Protein AF-A0A6A3B5E6-F1 (afdb_monomer)

Mean predicted aligned error: 16.67 Å

Foldseek 3Di:
DLVVVVVQVVDPVHFKDKDDQDQDPVVVVVVVVSLVQQVWDKDWDAPPVDPVSSRIIIMTGDDPSGDDHPDDPVNPPPPDPPPDDDPPPDDDDDDPPPPPPDDDDDDDDDDDPPPDDPVVVPPPPD

InterPro domains:
  IPR001374 R3H domain [PF01424] (1-43)
  IPR024771 SUZ domain [PF12752] (88-126)
  IPR024771 SUZ domain [PS51673] (67-126)
  IPR036867 R3H domain superfamily [G3DSA:3.30.1370.50] (1-123)
  IPR036867 R3H domain superfamily [SSF82708] (1-98)
  IPR051937 R3H domain-containing [PTHR15672] (1-126)

Structure (mmCIF, N/CA/C/O backbone):
data_AF-A0A6A3B5E6-F1
#
_entry.id   AF-A0A6A3B5E6-F1
#
loop_
_atom_site.group_PDB
_atom_site.id
_atom_site.type_symbol
_atom_site.label_atom_id
_atom_site.label_alt_id
_atom_site.label_comp_id
_atom_site.label_asym_id
_atom_site.label_entity_id
_atom_site.label_seq_id
_atom_site.pdbx_PDB_ins_code
_atom_site.Cartn_x
_atom_site.Cartn_y
_atom_site.Cartn_z
_atom_site.occupancy
_atom_site.B_iso_or_equiv
_atom_site.auth_seq_id
_atom_site.auth_comp_id
_atom_site.auth_asym_id
_atom_site.auth_atom_id
_atom_site.pdbx_PDB_model_num
ATOM 1 N N . MET A 1 1 ? 2.138 -7.349 0.633 1.00 88.75 1 MET A N 1
ATOM 2 C CA . MET A 1 1 ? 1.689 -5.944 0.506 1.00 88.75 1 MET A CA 1
ATOM 3 C C . MET A 1 1 ? 0.390 -5.694 1.253 1.00 88.75 1 MET A C 1
ATOM 5 O O . MET A 1 1 ? 0.463 -5.054 2.287 1.00 88.75 1 MET A O 1
ATOM 9 N N . GLU A 1 2 ? -0.778 -6.177 0.795 1.00 90.06 2 GLU A N 1
ATOM 10 C CA . GLU A 1 2 ? -2.045 -5.912 1.516 1.00 90.06 2 GLU A CA 1
ATOM 11 C C . GLU A 1 2 ? -1.993 -6.418 2.966 1.00 90.06 2 GLU A C 1
ATOM 13 O O . GLU A 1 2 ? -2.270 -5.660 3.885 1.00 90.06 2 GLU A O 1
ATOM 18 N N . GLN A 1 3 ? -1.513 -7.647 3.175 1.00 89.25 3 GLN A N 1
ATOM 19 C CA . GLN A 1 3 ? -1.336 -8.225 4.513 1.00 89.25 3 GLN A CA 1
ATOM 20 C C . GLN A 1 3 ? -0.409 -7.401 5.424 1.00 89.25 3 GLN A C 1
ATOM 22 O O . GLN A 1 3 ? -0.629 -7.340 6.632 1.00 89.25 3 GLN A O 1
ATOM 27 N N . ASP A 1 4 ? 0.627 -6.770 4.866 1.00 90.69 4 ASP A N 1
ATOM 28 C CA . ASP A 1 4 ? 1.575 -5.955 5.637 1.00 90.69 4 ASP A CA 1
ATOM 29 C C . ASP A 1 4 ? 0.899 -4.666 6.112 1.00 90.69 4 ASP A C 1
ATOM 31 O O . ASP A 1 4 ? 0.998 -4.299 7.282 1.00 90.69 4 ASP A O 1
ATOM 35 N N . VAL A 1 5 ? 0.132 -4.032 5.219 1.00 90.25 5 VAL A N 1
ATOM 36 C CA . VAL A 1 5 ? -0.680 -2.852 5.536 1.00 90.25 5 VAL A CA 1
ATOM 37 C C . VAL A 1 5 ? -1.786 -3.204 6.531 1.00 90.25 5 VAL A C 1
ATOM 39 O O . VAL A 1 5 ? -2.037 -2.445 7.462 1.00 90.25 5 VAL A O 1
ATOM 42 N N . GLU A 1 6 ? -2.415 -4.369 6.399 1.00 89.19 6 GLU A N 1
ATOM 43 C CA . GLU A 1 6 ? -3.438 -4.828 7.336 1.00 89.19 6 GLU A CA 1
ATOM 44 C C . GLU A 1 6 ? -2.868 -5.026 8.749 1.00 89.19 6 GLU A C 1
ATOM 46 O O . GLU A 1 6 ? -3.449 -4.548 9.727 1.00 89.19 6 GLU A O 1
ATOM 51 N N . LYS A 1 7 ? -1.704 -5.682 8.867 1.00 90.19 7 LYS A N 1
ATOM 52 C CA . LYS A 1 7 ? -0.984 -5.827 10.144 1.00 90.19 7 LYS A CA 1
ATOM 53 C C . LYS A 1 7 ? -0.646 -4.462 10.738 1.00 90.19 7 LYS A C 1
ATOM 55 O O . LYS A 1 7 ? -0.896 -4.244 11.920 1.00 90.19 7 LYS A O 1
ATOM 60 N N . PHE A 1 8 ? -0.145 -3.544 9.913 1.00 90.50 8 PHE A N 1
ATOM 61 C CA . PHE A 1 8 ? 0.130 -2.168 10.314 1.00 90.50 8 PHE A CA 1
ATOM 62 C C . PHE A 1 8 ? -1.126 -1.465 10.843 1.00 90.50 8 PHE A C 1
ATOM 64 O O . PHE A 1 8 ? -1.074 -0.861 11.908 1.00 90.50 8 PHE A O 1
ATOM 71 N N . ILE A 1 9 ? -2.273 -1.567 10.163 1.00 88.56 9 ILE A N 1
ATOM 72 C CA . ILE A 1 9 ? -3.530 -0.931 10.595 1.00 88.56 9 ILE A CA 1
ATOM 73 C C . ILE A 1 9 ? -3.983 -1.457 11.956 1.00 88.56 9 ILE A C 1
ATOM 75 O O . ILE A 1 9 ? -4.387 -0.657 12.803 1.00 88.56 9 ILE A O 1
ATOM 79 N N . ARG A 1 10 ? -3.863 -2.770 12.184 1.00 87.62 10 ARG A N 1
ATOM 80 C CA . ARG A 1 10 ? -4.228 -3.419 13.451 1.00 87.62 10 ARG A CA 1
ATOM 81 C C . ARG A 1 10 ? -3.332 -3.015 14.628 1.00 87.62 10 ARG A C 1
ATOM 83 O O . ARG A 1 10 ? -3.779 -3.130 15.765 1.00 87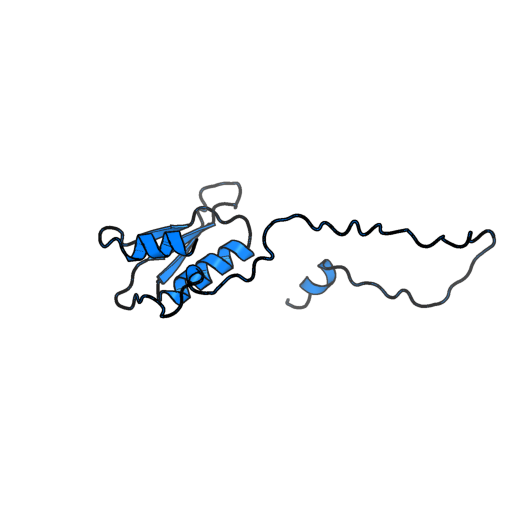.62 10 ARG A O 1
ATOM 90 N N . ASP A 1 11 ? -2.109 -2.543 14.383 1.00 89.69 11 ASP A N 1
ATOM 91 C CA . ASP A 1 11 ? -1.178 -2.099 15.426 1.00 89.69 11 ASP A CA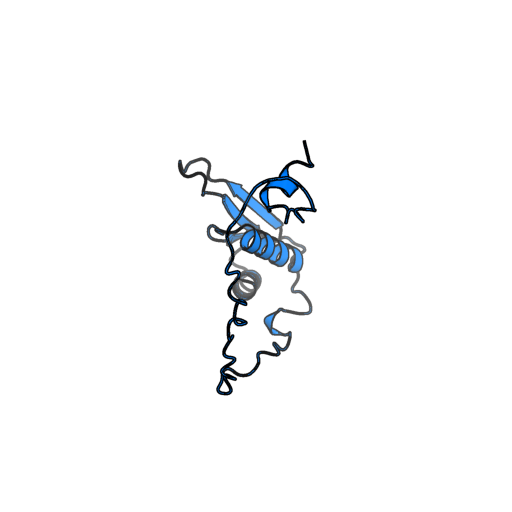 1
ATOM 92 C C . ASP A 1 11 ? -1.371 -0.604 15.765 1.00 89.69 11 ASP A C 1
ATOM 94 O O . ASP A 1 11 ? -0.984 0.258 14.973 1.00 89.69 11 ASP A O 1
ATOM 98 N N . PRO A 1 12 ? -1.936 -0.238 16.930 1.00 85.00 12 PRO A N 1
ATOM 99 C CA . PRO A 1 12 ? -2.160 1.163 17.291 1.00 85.00 12 PRO A CA 1
ATOM 100 C C . PRO A 1 12 ? -0.864 1.939 17.583 1.00 85.00 12 PRO A C 1
ATOM 102 O O . PRO A 1 12 ? -0.896 3.169 17.600 1.00 85.00 12 PRO A O 1
ATOM 105 N N . SER A 1 13 ? 0.265 1.255 17.810 1.00 89.19 13 SER A N 1
ATOM 106 C CA . SER A 1 13 ? 1.548 1.905 18.108 1.00 89.19 13 SER A CA 1
ATOM 107 C C . SER A 1 13 ? 2.195 2.538 16.873 1.00 89.19 13 SER A C 1
ATOM 109 O O . SER A 1 13 ? 2.951 3.501 16.992 1.00 89.19 13 SER A O 1
ATOM 111 N N . GLN A 1 14 ? 1.857 2.043 15.680 1.00 89.06 14 GLN A N 1
ATOM 112 C CA . GLN A 1 14 ? 2.398 2.533 14.418 1.00 89.06 14 GLN A CA 1
ATOM 113 C C . GLN A 1 14 ? 1.408 3.496 13.753 1.00 89.06 14 GLN A C 1
ATOM 115 O O . GLN A 1 14 ? 0.274 3.127 13.441 1.00 89.06 14 GLN A O 1
ATOM 120 N N . GLN A 1 15 ? 1.841 4.737 13.520 1.00 89.69 15 GLN A N 1
ATOM 121 C CA . GLN A 1 15 ? 1.065 5.773 12.814 1.00 89.69 15 GLN A CA 1
ATOM 122 C C . GLN A 1 15 ? 1.422 5.881 11.329 1.00 89.69 15 GLN A C 1
ATOM 124 O O . GLN A 1 15 ? 0.607 6.332 10.523 1.00 89.69 15 GLN A O 1
ATOM 129 N N . GLN A 1 16 ? 2.624 5.438 10.965 1.00 92.12 16 GLN A N 1
ATOM 130 C CA . GLN A 1 16 ? 3.178 5.545 9.626 1.00 92.12 16 GLN A CA 1
ATOM 131 C C . GLN A 1 16 ? 3.787 4.211 9.195 1.00 92.12 16 GLN A C 1
ATOM 133 O O . GLN A 1 16 ? 4.411 3.521 10.000 1.00 92.12 16 GLN A O 1
ATOM 138 N N . PHE A 1 17 ? 3.610 3.878 7.922 1.00 92.31 17 PHE A N 1
ATOM 139 C CA . PHE A 1 17 ? 4.199 2.721 7.270 1.00 92.31 17 PHE A CA 1
ATOM 140 C C . PHE A 1 17 ? 4.935 3.163 6.007 1.00 92.31 17 PHE A C 1
ATOM 142 O O . PHE A 1 17 ? 4.377 3.871 5.167 1.00 92.31 17 PHE A O 1
ATOM 149 N N . ASP A 1 18 ? 6.174 2.708 5.860 1.00 91.44 18 ASP A N 1
ATOM 150 C CA . ASP A 1 18 ? 7.015 3.037 4.716 1.00 91.44 18 ASP A CA 1
ATOM 151 C C . ASP A 1 18 ? 7.101 1.827 3.786 1.00 91.44 18 ASP A C 1
ATOM 153 O O . ASP A 1 18 ? 7.600 0.759 4.149 1.00 91.44 18 ASP A O 1
ATOM 157 N N . PHE A 1 19 ? 6.648 2.003 2.548 1.00 89.56 19 PHE A N 1
ATOM 158 C CA . PHE A 1 19 ? 6.958 1.061 1.489 1.00 89.56 19 PHE A CA 1
ATOM 159 C C . PHE A 1 19 ? 8.434 1.206 1.118 1.00 89.56 19 PHE A C 1
ATOM 161 O O . PHE A 1 19 ? 8.905 2.297 0.776 1.00 89.56 19 PHE A O 1
ATOM 168 N N . GLN A 1 20 ? 9.156 0.082 1.130 1.00 85.94 20 GLN A N 1
ATOM 169 C CA . GLN A 1 20 ? 10.492 -0.000 0.538 1.00 85.94 20 GLN A CA 1
ATOM 170 C C . GLN A 1 20 ? 10.459 0.475 -0.922 1.00 85.94 20 GLN A C 1
ATOM 172 O O . GLN A 1 20 ? 9.408 0.419 -1.560 1.00 85.94 20 GLN A O 1
ATOM 177 N N . GLN A 1 21 ? 11.599 0.925 -1.463 1.00 87.00 21 GLN A N 1
ATOM 178 C CA . GLN A 1 21 ? 11.685 1.383 -2.857 1.00 87.00 21 GLN A CA 1
ATOM 179 C C . GLN A 1 21 ? 11.049 0.361 -3.807 1.00 87.00 21 GLN A C 1
ATOM 181 O O . GLN A 1 21 ? 11.483 -0.787 -3.905 1.00 87.00 21 GLN A O 1
ATOM 186 N N . LEU A 1 22 ? 9.990 0.793 -4.492 1.00 88.31 22 LEU A N 1
ATOM 187 C CA . LEU A 1 22 ? 9.218 -0.048 -5.395 1.00 88.31 22 LEU A CA 1
ATOM 188 C C . LEU A 1 22 ? 9.772 0.131 -6.816 1.00 88.31 22 LEU A C 1
ATOM 190 O O . LEU A 1 22 ? 9.568 1.192 -7.417 1.00 88.31 22 LEU A O 1
ATOM 194 N N . PRO A 1 23 ? 10.448 -0.888 -7.381 1.00 85.75 23 PRO A N 1
ATOM 195 C CA . PRO A 1 23 ? 11.256 -0.728 -8.592 1.00 85.75 23 PRO A CA 1
ATOM 196 C C . PRO A 1 23 ? 10.418 -0.434 -9.839 1.00 85.75 23 PRO A C 1
ATOM 198 O O . PRO A 1 23 ? 10.873 0.226 -10.769 1.00 85.75 23 PRO A O 1
ATOM 201 N N . THR A 1 24 ? 9.166 -0.895 -9.874 1.00 90.00 24 THR A N 1
ATOM 202 C CA . THR A 1 24 ? 8.286 -0.724 -11.033 1.00 90.00 24 THR A CA 1
ATOM 203 C C . THR A 1 24 ? 7.170 0.274 -10.746 1.00 90.00 24 THR A C 1
ATOM 205 O O . THR A 1 24 ? 6.716 0.439 -9.611 1.00 90.00 24 THR A O 1
ATOM 208 N N . SER A 1 25 ? 6.696 0.948 -11.794 1.00 89.75 25 SER A N 1
ATOM 209 C CA . SER A 1 25 ? 5.507 1.807 -11.716 1.00 89.75 25 SER A CA 1
ATOM 210 C C . SER A 1 25 ? 4.259 1.028 -11.292 1.00 89.75 25 SER A C 1
ATOM 212 O O . SER A 1 25 ? 3.422 1.560 -10.568 1.00 89.75 25 SER A O 1
ATOM 214 N N . TYR A 1 26 ? 4.158 -0.247 -11.679 1.00 95.06 26 TYR A N 1
ATOM 215 C CA . TYR A 1 26 ? 3.055 -1.123 -11.291 1.00 95.06 26 TYR A CA 1
ATOM 216 C C . TYR A 1 26 ? 2.991 -1.345 -9.778 1.00 95.06 26 TYR A C 1
ATOM 218 O O . TYR A 1 26 ? 1.928 -1.189 -9.183 1.00 95.06 26 TYR A O 1
ATOM 226 N N . LEU A 1 27 ? 4.123 -1.658 -9.142 1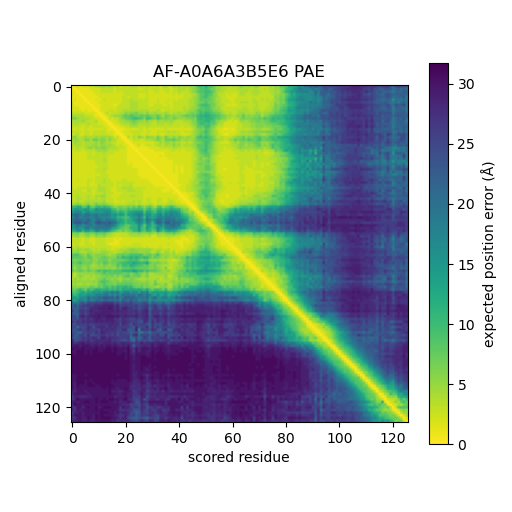.00 92.44 27 LEU A N 1
ATOM 227 C CA . LEU A 1 27 ? 4.158 -1.861 -7.693 1.00 92.44 27 LEU A CA 1
ATOM 228 C C . LEU A 1 27 ? 3.834 -0.565 -6.943 1.00 92.44 27 LEU A C 1
ATOM 230 O O . LEU A 1 27 ? 3.066 -0.595 -5.985 1.00 92.44 27 LEU A O 1
ATOM 234 N N . ARG A 1 28 ? 4.340 0.581 -7.421 1.00 92.31 28 ARG A N 1
ATOM 235 C CA . ARG A 1 28 ? 3.981 1.906 -6.886 1.00 92.31 28 ARG A CA 1
ATOM 236 C C . ARG A 1 28 ? 2.478 2.167 -6.964 1.00 92.31 28 ARG A C 1
ATOM 238 O O . ARG A 1 28 ? 1.865 2.551 -5.972 1.00 92.31 28 ARG A O 1
ATOM 245 N N . LEU A 1 29 ? 1.868 1.893 -8.117 1.00 93.81 29 LEU A N 1
ATOM 246 C CA . LEU A 1 29 ? 0.421 2.002 -8.289 1.00 93.81 29 LEU A CA 1
ATOM 247 C C . LEU A 1 29 ? -0.339 1.049 -7.354 1.00 93.81 29 LEU A C 1
ATOM 249 O O . LEU A 1 29 ? -1.343 1.448 -6.769 1.00 93.81 29 LEU A O 1
ATOM 253 N N . ALA A 1 30 ? 0.131 -0.190 -7.188 1.00 94.69 30 ALA A N 1
ATOM 254 C CA . ALA A 1 30 ? -0.478 -1.159 -6.280 1.00 94.69 30 ALA A CA 1
ATOM 255 C C . ALA A 1 30 ? -0.455 -0.666 -4.823 1.00 94.69 30 ALA A C 1
ATOM 257 O O . ALA A 1 30 ? -1.480 -0.731 -4.148 1.00 94.69 30 ALA A O 1
ATOM 258 N N . ALA A 1 31 ? 0.664 -0.097 -4.366 1.00 94.25 31 ALA A N 1
ATOM 259 C CA . ALA A 1 31 ? 0.778 0.501 -3.037 1.00 94.25 31 ALA A CA 1
ATOM 260 C C . ALA A 1 31 ? -0.225 1.649 -2.828 1.00 94.25 31 ALA A C 1
ATOM 262 O O . ALA A 1 31 ? -0.931 1.672 -1.819 1.00 94.25 31 ALA A O 1
ATOM 263 N N . HIS A 1 32 ? -0.362 2.551 -3.806 1.00 94.75 32 HIS A N 1
ATOM 264 C CA . HIS A 1 32 ? -1.360 3.625 -3.746 1.00 94.75 32 HIS A CA 1
ATOM 265 C C . HIS A 1 32 ? -2.798 3.097 -3.721 1.00 94.75 32 HIS A C 1
ATOM 267 O O . HIS A 1 32 ? -3.616 3.599 -2.954 1.00 94.75 32 HIS A O 1
ATOM 273 N N . ARG A 1 33 ? -3.115 2.069 -4.519 1.00 94.00 33 ARG A N 1
ATOM 274 C CA . ARG A 1 33 ? -4.449 1.448 -4.518 1.00 94.00 33 ARG A CA 1
ATOM 275 C C . ARG A 1 33 ? -4.786 0.833 -3.166 1.00 94.00 33 ARG A C 1
ATOM 277 O O . ARG A 1 33 ? -5.896 1.023 -2.682 1.00 94.00 33 ARG A O 1
ATOM 284 N N . ILE A 1 34 ? -3.829 0.143 -2.546 1.00 92.75 34 ILE A N 1
ATOM 285 C CA . ILE A 1 34 ? -3.992 -0.395 -1.193 1.00 92.75 34 ILE A CA 1
ATOM 286 C C . ILE A 1 34 ? -4.227 0.760 -0.213 1.00 92.75 34 ILE A C 1
ATOM 288 O O . ILE A 1 34 ? -5.207 0.736 0.518 1.00 92.75 34 ILE A O 1
ATOM 292 N N . ALA A 1 35 ? -3.409 1.815 -0.246 1.00 92.81 35 ALA A N 1
ATOM 293 C CA . ALA A 1 35 ? -3.595 2.977 0.624 1.00 92.81 35 ALA A CA 1
ATOM 294 C C . ALA A 1 35 ? -5.010 3.575 0.522 1.00 92.81 35 ALA A C 1
ATOM 296 O O . ALA A 1 35 ? -5.674 3.772 1.537 1.00 92.81 35 ALA A O 1
ATOM 297 N N . GLN A 1 36 ? -5.495 3.788 -0.704 1.00 91.88 36 GLN A N 1
ATOM 298 C CA . GLN A 1 36 ? -6.843 4.297 -0.970 1.00 91.88 36 GLN A CA 1
ATOM 299 C C . GLN A 1 36 ? -7.936 3.361 -0.450 1.00 91.88 36 GLN A C 1
ATOM 301 O O . GLN A 1 36 ? -8.925 3.826 0.107 1.00 91.88 36 GLN A O 1
ATOM 306 N N . HIS A 1 37 ? -7.754 2.050 -0.605 1.00 91.69 37 HIS A N 1
ATOM 307 C CA . HIS A 1 37 ? -8.722 1.043 -0.176 1.00 91.69 37 HIS A CA 1
ATOM 308 C C . HIS A 1 37 ? -8.959 1.049 1.343 1.00 91.69 37 HIS A C 1
ATOM 310 O O . HIS A 1 37 ? -10.082 0.823 1.790 1.00 91.69 37 HIS A O 1
ATOM 316 N N . TYR A 1 38 ? -7.924 1.368 2.125 1.00 90.31 38 TYR A N 1
ATOM 317 C CA . TYR A 1 38 ? -7.990 1.496 3.586 1.00 90.31 38 TYR A CA 1
ATOM 318 C C . TYR A 1 38 ? -8.203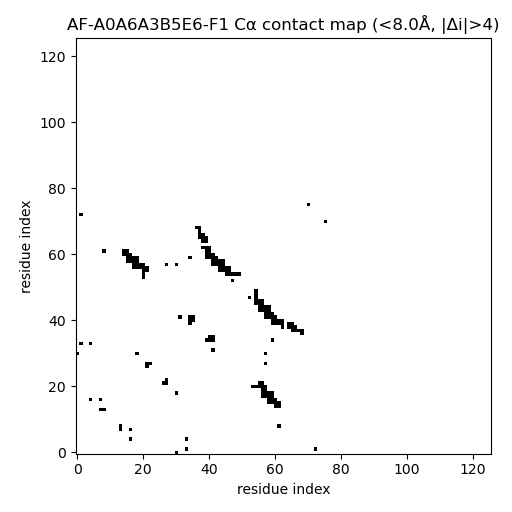 2.942 4.078 1.00 90.31 38 TYR A C 1
ATOM 320 O O . TYR A 1 38 ? -8.130 3.199 5.282 1.00 90.31 38 TYR A O 1
ATOM 328 N N . SER A 1 39 ? -8.456 3.894 3.170 1.00 91.19 39 SER A N 1
ATOM 329 C CA . SER A 1 39 ? -8.563 5.333 3.470 1.00 91.19 39 SER A CA 1
ATOM 330 C C . SER A 1 39 ? -7.315 5.932 4.147 1.00 91.19 39 SER A C 1
ATOM 332 O O . SER A 1 39 ? -7.405 6.885 4.924 1.00 91.19 39 SER A O 1
ATOM 334 N N . LEU A 1 40 ? -6.135 5.382 3.851 1.00 92.12 40 LEU A N 1
ATOM 335 C CA . LEU A 1 40 ? -4.850 5.878 4.342 1.00 92.12 40 LEU A CA 1
ATOM 336 C C . LEU A 1 40 ? -4.381 7.080 3.517 1.00 92.12 40 LEU A C 1
ATOM 338 O O . LEU A 1 40 ? -4.578 7.140 2.299 1.00 92.12 40 LEU A O 1
ATOM 342 N N . GLN A 1 41 ? -3.682 8.013 4.161 1.00 93.50 41 GLN A N 1
ATOM 343 C CA . GLN A 1 41 ? -3.018 9.103 3.452 1.00 93.50 41 GLN A CA 1
ATOM 344 C C . GLN A 1 41 ? -1.723 8.580 2.836 1.00 93.50 41 GLN A C 1
ATOM 346 O O . GLN A 1 41 ? -0.832 8.159 3.564 1.00 93.50 41 GLN A O 1
ATOM 351 N N . SER A 1 42 ? -1.604 8.618 1.509 1.00 93.25 42 SER A N 1
ATOM 352 C CA . SER A 1 42 ? -0.390 8.202 0.802 1.00 93.25 42 SER A CA 1
ATOM 353 C C . SER A 1 42 ? 0.435 9.409 0.365 1.00 93.25 42 SER A C 1
ATOM 355 O O . SER A 1 42 ? -0.094 10.349 -0.224 1.00 93.25 42 SER A O 1
ATOM 357 N N . MET A 1 43 ? 1.735 9.366 0.629 1.00 92.19 43 MET A N 1
ATOM 358 C CA . MET A 1 43 ? 2.708 10.387 0.258 1.00 92.19 43 MET A CA 1
ATOM 359 C C . MET A 1 43 ? 3.886 9.737 -0.462 1.00 92.19 43 MET A C 1
ATOM 361 O O . MET A 1 43 ? 4.274 8.616 -0.145 1.00 92.19 43 MET A O 1
ATOM 365 N N . VAL A 1 44 ? 4.473 10.439 -1.427 1.00 89.50 44 VAL A N 1
ATOM 366 C CA . VAL A 1 44 ? 5.703 10.001 -2.098 1.00 89.50 44 VAL 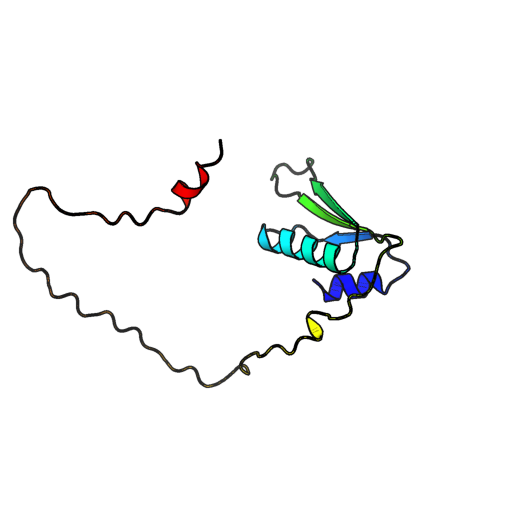A CA 1
ATOM 367 C C . VAL A 1 44 ? 6.829 10.907 -1.626 1.00 89.50 44 VAL A C 1
ATOM 369 O O . VAL A 1 44 ? 6.749 12.122 -1.791 1.00 89.50 44 VAL A O 1
ATOM 372 N N . LEU A 1 45 ? 7.862 10.322 -1.028 1.00 86.88 45 LEU A N 1
ATOM 373 C CA . LEU A 1 45 ? 9.099 11.019 -0.710 1.00 86.88 45 LEU A CA 1
ATOM 374 C C . LEU A 1 45 ? 10.152 10.648 -1.746 1.00 86.88 45 LEU A C 1
ATOM 376 O O . LEU A 1 45 ? 10.464 9.473 -1.926 1.00 86.88 45 LEU A O 1
ATOM 380 N N . SER A 1 46 ? 10.717 11.654 -2.400 1.00 79.69 46 SER A N 1
ATOM 381 C CA . SER A 1 46 ? 11.888 11.492 -3.255 1.00 79.69 46 SER A CA 1
ATOM 382 C C . SER A 1 46 ? 13.134 11.848 -2.449 1.00 79.69 46 SER A C 1
ATOM 384 O O . SER A 1 46 ? 13.351 13.011 -2.109 1.00 79.69 46 SER A O 1
ATOM 386 N N . ASP A 1 47 ? 13.955 10.851 -2.125 1.00 70.81 47 ASP A N 1
ATOM 387 C CA . ASP A 1 47 ? 15.279 11.051 -1.544 1.00 70.81 47 ASP A CA 1
ATOM 388 C C . ASP A 1 47 ? 16.214 11.591 -2.637 1.00 70.81 47 ASP A C 1
ATOM 390 O O . ASP A 1 47 ? 16.934 10.850 -3.304 1.00 70.81 47 ASP A O 1
ATOM 394 N N . ASN A 1 48 ? 16.210 12.917 -2.808 1.00 64.94 48 ASN A N 1
ATOM 395 C CA . ASN A 1 48 ? 17.097 13.646 -3.729 1.00 64.94 48 ASN A CA 1
ATOM 396 C C . ASN A 1 48 ? 18.590 13.533 -3.360 1.00 64.94 48 ASN A C 1
ATOM 398 O O . ASN A 1 48 ? 19.450 14.049 -4.065 1.00 64.94 48 ASN A O 1
ATOM 402 N N . ASN A 1 49 ? 18.899 12.883 -2.237 1.00 63.78 49 ASN A N 1
ATOM 403 C CA . ASN A 1 49 ? 20.250 12.739 -1.709 1.00 63.78 49 ASN A CA 1
ATOM 404 C C . ASN A 1 49 ? 21.026 11.573 -2.343 1.00 63.78 49 ASN A C 1
ATOM 406 O O . ASN A 1 49 ? 22.226 11.457 -2.099 1.00 63.78 49 ASN A O 1
ATOM 410 N N . LEU A 1 50 ? 20.371 10.703 -3.127 1.00 62.88 50 LEU A N 1
ATOM 411 C CA . LEU A 1 50 ? 21.033 9.571 -3.775 1.00 62.88 50 LEU A CA 1
ATOM 412 C C . LEU A 1 50 ? 21.289 9.872 -5.265 1.00 62.88 50 LEU A C 1
ATOM 414 O O . LEU A 1 50 ? 20.331 10.103 -6.004 1.00 62.88 50 LEU A O 1
ATOM 418 N N . PRO A 1 51 ? 22.552 9.832 -5.734 1.00 60.34 51 PRO A N 1
ATOM 419 C CA . PRO A 1 51 ? 22.923 10.23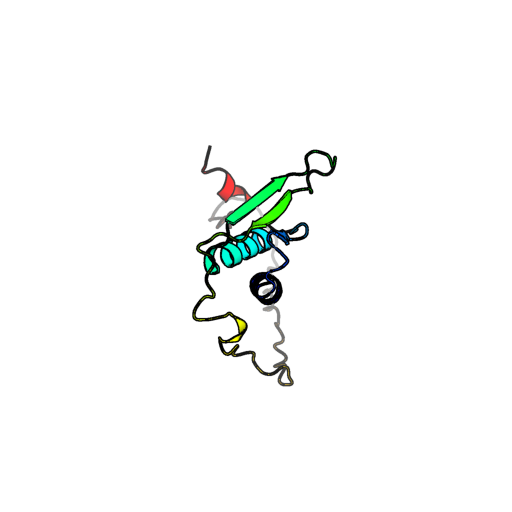1 -7.098 1.00 60.34 51 PRO A CA 1
ATOM 420 C C . PRO A 1 51 ? 22.343 9.333 -8.204 1.00 60.34 51 PRO A C 1
ATOM 422 O O . PRO A 1 51 ? 22.418 9.688 -9.374 1.00 60.34 51 PRO A O 1
ATOM 425 N N . ASP A 1 52 ? 21.753 8.191 -7.845 1.00 65.50 52 ASP A N 1
ATOM 426 C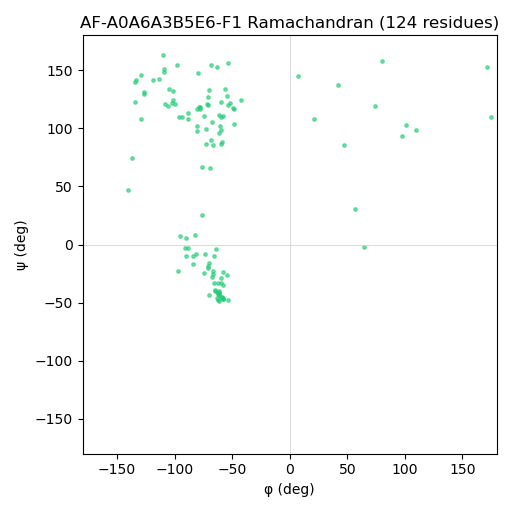 CA . ASP A 1 52 ? 21.195 7.199 -8.772 1.00 65.50 52 ASP A CA 1
ATOM 427 C C . ASP A 1 52 ? 19.724 7.469 -9.156 1.00 65.50 52 ASP A C 1
ATOM 429 O O . ASP A 1 52 ? 19.124 6.722 -9.921 1.00 65.50 52 ASP A O 1
ATOM 433 N N . GLY A 1 53 ? 19.077 8.504 -8.598 1.00 58.31 53 GLY A N 1
ATOM 434 C CA . GLY A 1 53 ? 17.686 8.858 -8.940 1.00 58.31 53 GLY A CA 1
ATOM 435 C C . GLY A 1 53 ? 16.626 7.801 -8.574 1.00 58.31 53 GLY A C 1
ATOM 436 O O . GLY A 1 53 ? 15.430 8.042 -8.727 1.00 58.31 53 GLY A O 1
ATOM 437 N N . SER A 1 54 ? 17.040 6.654 -8.026 1.00 64.00 54 SER A N 1
ATOM 438 C CA . SER A 1 54 ? 16.181 5.539 -7.605 1.00 64.00 54 SER A CA 1
ATOM 439 C C . SER A 1 54 ? 15.383 5.829 -6.319 1.00 64.00 54 SER A C 1
ATOM 441 O O . SER A 1 54 ? 14.490 5.075 -5.940 1.00 64.00 54 SER A O 1
ATOM 443 N N . GLY A 1 55 ? 15.659 6.940 -5.632 1.00 65.88 55 GLY A N 1
ATOM 444 C CA . GLY A 1 55 ? 15.273 7.189 -4.239 1.00 65.88 55 GLY A CA 1
ATOM 445 C C . GLY A 1 55 ? 13.811 7.548 -3.950 1.00 65.88 55 GLY A C 1
ATOM 446 O O . GLY A 1 55 ? 13.561 8.217 -2.957 1.00 65.88 55 GLY A O 1
ATOM 447 N N . SER A 1 56 ? 12.829 7.172 -4.772 1.00 78.81 56 SER A N 1
ATOM 448 C CA . SER A 1 56 ? 11.423 7.481 -4.453 1.00 78.81 56 SER A CA 1
ATOM 449 C C . SER A 1 56 ? 10.787 6.378 -3.606 1.00 78.81 56 SER A C 1
ATOM 451 O O . SER A 1 56 ? 10.574 5.263 -4.087 1.00 78.81 56 SER A O 1
ATOM 453 N N . ARG A 1 57 ? 10.455 6.691 -2.350 1.00 88.12 57 ARG A N 1
ATOM 454 C CA . ARG A 1 57 ? 9.740 5.803 -1.423 1.00 88.12 57 ARG A CA 1
ATOM 455 C C . ARG A 1 57 ? 8.320 6.297 -1.175 1.00 88.12 57 ARG A C 1
ATOM 457 O O . ARG A 1 57 ? 8.050 7.495 -1.21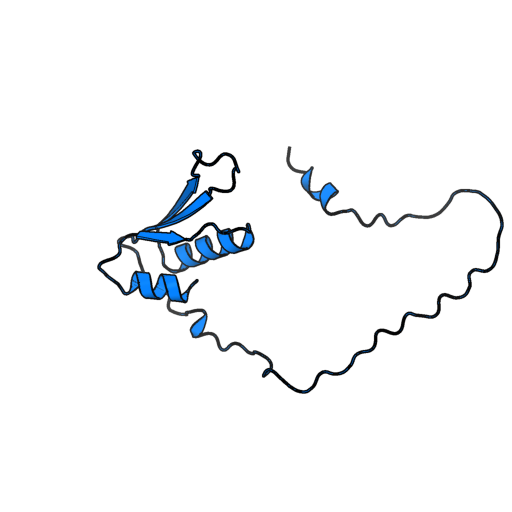7 1.00 88.12 57 ARG A O 1
ATOM 464 N N . ILE A 1 58 ? 7.401 5.367 -0.941 1.00 92.00 58 ILE A N 1
ATOM 465 C CA . ILE A 1 58 ? 5.997 5.689 -0.668 1.00 92.00 58 ILE A CA 1
ATOM 466 C C . ILE A 1 58 ? 5.750 5.496 0.817 1.00 92.00 58 ILE A C 1
ATOM 468 O O . ILE A 1 58 ? 6.132 4.482 1.387 1.00 92.00 58 ILE A O 1
ATOM 472 N N . ILE A 1 59 ? 5.082 6.459 1.423 1.00 92.88 59 ILE A N 1
ATOM 473 C CA . ILE A 1 59 ? 4.736 6.480 2.834 1.00 92.88 59 ILE A CA 1
ATOM 474 C C . ILE A 1 59 ? 3.222 6.502 2.953 1.00 92.88 59 ILE A C 1
ATOM 476 O O . ILE A 1 59 ? 2.536 7.146 2.156 1.00 92.88 59 ILE A O 1
ATOM 480 N N . VAL A 1 60 ? 2.695 5.785 3.936 1.00 94.38 60 VAL A N 1
ATOM 481 C CA . VAL A 1 60 ? 1.273 5.775 4.269 1.00 94.38 60 VAL A CA 1
ATOM 482 C C . VAL A 1 60 ? 1.074 6.092 5.735 1.00 94.38 60 VAL A C 1
ATOM 484 O O . VAL A 1 60 ? 1.677 5.464 6.601 1.00 94.38 60 VAL A O 1
ATOM 487 N N . CYS A 1 61 ? 0.189 7.044 6.003 1.00 92.69 61 CYS A N 1
ATOM 488 C CA . CYS A 1 61 ? -0.146 7.497 7.344 1.00 92.69 61 CYS A CA 1
ATOM 489 C C . CYS A 1 61 ? -1.593 7.142 7.676 1.00 92.69 61 CYS A C 1
ATOM 491 O O . CYS A 1 61 ? -2.488 7.239 6.824 1.00 92.69 61 CYS A O 1
ATOM 493 N N . LYS A 1 62 ? -1.824 6.763 8.935 1.00 91.69 62 LYS A N 1
ATOM 494 C CA . LYS A 1 62 ? -3.175 6.593 9.462 1.00 91.69 62 LYS A CA 1
ATOM 495 C C . LYS A 1 62 ? -3.841 7.956 9.609 1.00 91.69 62 LYS A C 1
ATOM 497 O O . LYS A 1 62 ? -3.268 8.903 10.134 1.00 91.69 62 LYS A O 1
ATOM 502 N N . THR A 1 63 ? -5.068 8.033 9.132 1.00 86.19 63 THR A N 1
ATOM 503 C CA . THR A 1 63 ? -5.983 9.160 9.286 1.00 86.19 63 THR A CA 1
ATOM 504 C C . THR A 1 63 ? -7.118 8.749 10.220 1.00 86.19 63 THR A C 1
ATOM 506 O O . THR A 1 63 ? -7.370 7.560 10.429 1.00 86.19 63 THR A O 1
ATOM 509 N N . SER A 1 64 ? -7.852 9.720 10.757 1.00 82.38 64 SER A N 1
ATOM 510 C CA . SER A 1 64 ? -9.058 9.468 11.562 1.00 82.38 64 SER A CA 1
ATOM 511 C C . SER A 1 64 ? -10.127 8.663 10.806 1.00 82.38 64 SER A C 1
ATOM 513 O O . SER A 1 64 ? -10.934 7.977 11.422 1.00 82.38 64 SER A O 1
ATOM 515 N N . GLU A 1 65 ? -10.093 8.717 9.471 1.00 81.12 65 GLU A N 1
ATOM 516 C CA . GLU A 1 65 ? -11.025 8.049 8.556 1.00 81.12 65 GLU A CA 1
ATOM 517 C C . GLU A 1 65 ? -10.571 6.638 8.147 1.00 81.12 65 GLU A C 1
ATOM 519 O O . GLU A 1 65 ? -11.185 6.005 7.282 1.00 81.12 65 GLU A O 1
ATOM 524 N N . CYS A 1 66 ? -9.478 6.135 8.730 1.00 81.88 66 CYS A N 1
ATOM 525 C CA . CYS A 1 66 ? -8.968 4.802 8.433 1.00 81.88 66 CYS A CA 1
ATOM 526 C C . CYS A 1 66 ? -10.004 3.734 8.752 1.00 81.88 66 CYS A C 1
ATOM 528 O O . CYS A 1 66 ? -10.454 3.583 9.889 1.00 81.88 66 CYS A O 1
ATOM 530 N N . ARG A 1 67 ? -10.347 2.948 7.732 1.00 79.50 67 ARG A N 1
ATOM 531 C CA . ARG A 1 67 ? -11.379 1.925 7.835 1.00 79.50 67 ARG A CA 1
ATOM 532 C C . ARG A 1 67 ? -10.901 0.627 7.212 1.00 79.50 67 ARG A C 1
ATOM 534 O O . ARG A 1 67 ? -10.309 0.617 6.139 1.00 79.50 67 ARG A O 1
ATOM 541 N N . LEU A 1 68 ? -11.229 -0.479 7.876 1.00 82.12 68 LEU A N 1
ATOM 542 C CA . LEU A 1 68 ? -11.063 -1.803 7.297 1.00 82.12 68 LEU A CA 1
ATOM 543 C C . LEU A 1 68 ? -12.123 -2.016 6.197 1.00 82.12 68 LEU A C 1
ATOM 545 O O . LEU A 1 68 ? -13.326 -1.906 6.478 1.00 82.12 68 LEU A O 1
ATOM 549 N N . PRO A 1 69 ? -11.704 -2.281 4.950 1.00 82.69 69 PRO A N 1
ATOM 550 C CA . PRO A 1 69 ? -12.608 -2.584 3.857 1.00 82.69 69 PRO A CA 1
ATOM 551 C C . PRO A 1 69 ? -13.366 -3.882 4.144 1.00 82.69 69 PRO A C 1
ATOM 553 O O . PRO A 1 69 ? -12.903 -4.755 4.874 1.00 82.69 69 PRO A O 1
ATOM 556 N N . ARG A 1 70 ? -14.570 -3.999 3.577 1.00 79.44 70 ARG A N 1
ATOM 557 C CA . ARG A 1 70 ? -15.456 -5.155 3.809 1.00 79.44 70 ARG A CA 1
ATOM 558 C C . ARG A 1 70 ? -14.966 -6.444 3.146 1.00 79.44 70 ARG A C 1
ATOM 560 O O . ARG A 1 70 ? -15.473 -7.503 3.486 1.00 79.44 70 ARG A O 1
ATOM 567 N N . ILE A 1 71 ? -14.074 -6.328 2.165 1.00 82.88 71 ILE A N 1
ATOM 568 C CA . ILE A 1 71 ? -13.558 -7.430 1.355 1.00 82.88 71 ILE A CA 1
ATOM 569 C C . ILE A 1 71 ? -12.045 -7.240 1.283 1.00 82.88 71 ILE A C 1
ATOM 571 O O . ILE A 1 71 ? -11.599 -6.179 0.846 1.00 82.88 71 ILE A O 1
ATOM 575 N N . LEU A 1 72 ? -11.275 -8.238 1.709 1.00 85.50 72 LEU A N 1
ATOM 576 C CA . LEU A 1 72 ? -9.820 -8.278 1.552 1.00 85.50 72 LEU A CA 1
ATOM 577 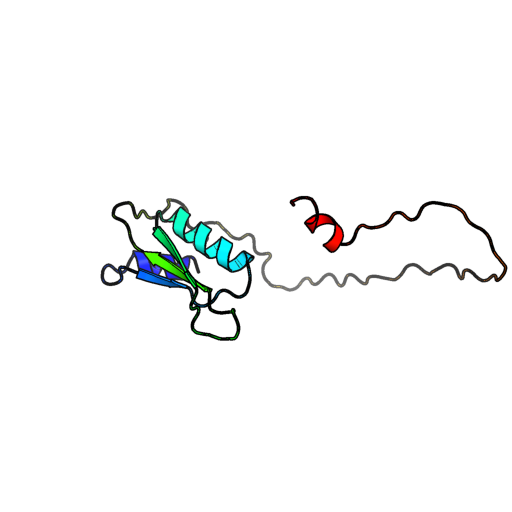C C . LEU A 1 72 ? -9.457 -9.131 0.333 1.00 85.50 72 LEU A C 1
ATOM 579 O O . LEU A 1 72 ? -10.205 -10.041 -0.030 1.00 85.50 72 LEU A O 1
ATOM 583 N N . LEU A 1 73 ? -8.296 -8.902 -0.291 1.00 82.38 73 LEU A N 1
ATOM 584 C CA . LEU A 1 73 ? -7.832 -9.779 -1.376 1.00 82.38 73 LEU A CA 1
ATOM 585 C C . LEU A 1 73 ? -7.664 -11.225 -0.894 1.00 82.38 73 LEU A C 1
ATOM 587 O O . LEU A 1 73 ? -7.839 -12.147 -1.683 1.00 82.38 73 LEU A O 1
ATOM 591 N N . ALA A 1 74 ? -7.363 -11.422 0.393 1.00 80.31 74 ALA A N 1
ATOM 592 C CA . ALA A 1 74 ? -7.296 -12.740 1.021 1.00 80.31 74 ALA A CA 1
ATOM 593 C C . ALA A 1 74 ? -8.659 -13.459 1.107 1.00 80.31 74 ALA A C 1
ATOM 595 O O . ALA A 1 74 ? -8.686 -14.687 1.141 1.00 80.31 74 ALA A O 1
ATOM 596 N N . ASP A 1 75 ? -9.771 -12.716 1.124 1.00 82.75 75 ASP A N 1
ATOM 597 C CA . ASP A 1 75 ? -11.126 -13.278 1.218 1.00 82.75 75 ASP A CA 1
ATOM 598 C C . ASP A 1 75 ? -11.678 -13.698 -0.151 1.00 82.75 75 ASP A C 1
ATOM 600 O O . ASP A 1 75 ? -12.659 -14.439 -0.238 1.00 82.75 75 ASP A O 1
ATOM 604 N N . ILE A 1 76 ? -11.072 -13.212 -1.239 1.00 83.56 76 ILE A N 1
ATOM 605 C CA . ILE A 1 76 ? -11.471 -13.572 -2.596 1.00 83.56 76 ILE A CA 1
ATOM 606 C C . ILE A 1 76 ? -10.896 -14.961 -2.885 1.00 83.56 76 ILE A C 1
ATOM 608 O O . ILE A 1 76 ? -9.671 -15.107 -2.922 1.00 83.56 76 ILE A O 1
ATOM 612 N N . PRO A 1 77 ? -11.736 -15.987 -3.121 1.00 78.31 77 PRO A N 1
ATOM 613 C CA . PRO A 1 77 ? -11.242 -17.313 -3.443 1.00 78.31 77 PRO A CA 1
ATOM 614 C C . PRO A 1 77 ? -10.439 -17.223 -4.736 1.00 78.31 77 PRO A C 1
ATOM 616 O O . PRO A 1 77 ? -10.976 -16.958 -5.816 1.00 78.31 77 PRO A O 1
ATOM 619 N N . VAL A 1 78 ? -9.127 -17.414 -4.628 1.00 74.44 78 VAL A N 1
ATOM 620 C CA . VAL A 1 78 ? -8.280 -17.470 -5.806 1.00 74.44 78 VAL A CA 1
ATOM 621 C C . VAL A 1 78 ? -8.548 -18.824 -6.445 1.00 74.44 78 VAL A C 1
ATOM 623 O O . VAL A 1 78 ? -8.182 -19.859 -5.893 1.00 74.44 78 VAL A O 1
ATOM 626 N N . ASN A 1 79 ? -9.199 -18.827 -7.609 1.00 68.44 79 ASN A N 1
ATOM 627 C CA . ASN A 1 79 ? -9.234 -19.994 -8.487 1.00 68.44 79 ASN A CA 1
ATOM 628 C C . ASN A 1 79 ? -7.824 -20.200 -9.061 1.00 68.44 79 ASN A C 1
ATOM 630 O O . ASN A 1 79 ? -7.588 -19.985 -10.250 1.00 68.44 79 ASN A O 1
ATOM 634 N N . LEU A 1 80 ? -6.860 -20.541 -8.203 1.00 64.38 80 LEU A N 1
ATOM 635 C CA . LEU A 1 80 ? -5.581 -21.057 -8.650 1.00 64.38 80 LEU A CA 1
ATOM 636 C C . LEU A 1 80 ? -5.871 -22.460 -9.178 1.00 64.38 80 LEU A C 1
ATOM 638 O O . LEU A 1 80 ? -6.392 -23.284 -8.418 1.00 64.38 80 LEU A O 1
ATOM 642 N N . PRO A 1 81 ? -5.597 -22.758 -10.460 1.00 64.06 81 PRO A N 1
ATOM 643 C CA . PRO A 1 81 ? -5.496 -24.148 -10.860 1.00 64.06 81 PRO A CA 1
ATOM 644 C C . PRO A 1 81 ? -4.473 -24.783 -9.917 1.00 64.06 81 PRO A C 1
ATOM 646 O O . PRO A 1 81 ? -3.359 -24.280 -9.799 1.00 64.06 81 PRO A O 1
ATOM 649 N N . SER A 1 82 ? -4.902 -25.805 -9.172 1.00 63.12 82 SER A N 1
ATOM 650 C CA . SER A 1 82 ? -4.039 -26.575 -8.276 1.00 63.12 82 SER A CA 1
ATOM 651 C C . SER A 1 82 ? -2.716 -26.843 -8.985 1.00 63.12 82 SER A C 1
ATOM 653 O O . SER A 1 82 ? -2.725 -27.365 -10.101 1.00 63.12 82 SER A O 1
ATOM 655 N N . GLU A 1 83 ? -1.609 -26.449 -8.360 1.00 59.84 83 GLU A N 1
ATOM 656 C CA . GLU A 1 83 ? -0.264 -26.665 -8.881 1.00 59.84 83 GLU A CA 1
ATOM 657 C C . GLU A 1 83 ? -0.021 -28.187 -9.001 1.00 59.84 83 GLU A C 1
ATOM 659 O O . GLU A 1 83 ? 0.335 -28.860 -8.036 1.00 59.84 83 GLU A O 1
ATOM 664 N N . ASP A 1 84 ? -0.254 -28.684 -10.223 1.00 59.88 84 ASP A N 1
ATOM 665 C CA . ASP A 1 84 ? 0.227 -29.916 -10.871 1.00 59.88 84 ASP A CA 1
ATOM 666 C C . ASP A 1 84 ? -0.423 -31.301 -10.576 1.00 59.88 84 ASP A C 1
ATOM 668 O O . ASP A 1 84 ? -1.034 -31.507 -9.526 1.00 59.88 84 ASP A O 1
ATOM 672 N N . PRO A 1 85 ? -0.280 -32.303 -11.495 1.00 49.78 85 PRO A N 1
ATOM 673 C CA . PRO A 1 85 ? 0.511 -32.291 -12.730 1.00 49.78 85 PRO A CA 1
ATOM 674 C C . PRO A 1 85 ? -0.258 -32.728 -13.979 1.00 49.78 85 PRO A C 1
ATOM 676 O O . PRO A 1 85 ? -0.505 -33.907 -14.231 1.00 49.78 85 PRO A O 1
ATOM 679 N N . GLY A 1 86 ? -0.555 -31.758 -14.831 1.00 52.75 86 GLY A N 1
ATOM 680 C CA . GLY A 1 86 ? -1.116 -31.996 -16.153 1.00 52.75 86 GLY A CA 1
ATOM 681 C C . GLY A 1 86 ? -0.501 -31.051 -17.162 1.00 52.75 86 GLY A C 1
ATOM 682 O O . GLY A 1 86 ? -1.239 -30.423 -17.914 1.00 52.75 86 GLY A O 1
ATOM 683 N N . VAL A 1 87 ? 0.830 -30.904 -17.152 1.00 61.62 87 VAL A N 1
ATOM 684 C CA . VAL A 1 87 ? 1.562 -30.180 -18.196 1.00 61.62 87 VAL A CA 1
ATOM 685 C C . VAL A 1 87 ? 1.259 -30.867 -19.526 1.00 61.62 87 VAL A C 1
ATOM 687 O O . VAL A 1 87 ? 1.947 -31.794 -19.957 1.00 61.62 87 VAL A O 1
ATOM 690 N N . LEU A 1 88 ? 0.186 -30.428 -20.182 1.00 64.19 88 LEU A N 1
ATOM 691 C CA . LEU A 1 88 ? -0.085 -30.708 -21.576 1.00 64.19 88 LEU A CA 1
ATOM 692 C C . LEU A 1 88 ? 1.109 -30.134 -22.326 1.00 64.19 88 LEU A C 1
ATOM 694 O O . LEU A 1 88 ? 1.209 -28.927 -22.540 1.00 64.19 88 LEU A O 1
ATOM 698 N N . LYS A 1 89 ? 2.061 -31.011 -22.660 1.00 67.12 89 LYS A N 1
ATOM 699 C CA . LYS A 1 89 ? 3.216 -30.708 -23.502 1.00 67.12 89 LYS A CA 1
ATOM 700 C C . LYS A 1 89 ? 2.703 -30.251 -24.862 1.00 67.12 89 LYS A C 1
ATOM 702 O O . LYS A 1 89 ? 2.551 -31.038 -25.792 1.00 67.12 89 LYS A O 1
ATOM 707 N N . MET A 1 90 ? 2.421 -28.962 -24.973 1.00 68.62 90 MET A N 1
ATOM 708 C CA . MET A 1 90 ? 2.107 -28.323 -26.234 1.00 68.62 90 MET A CA 1
ATOM 709 C C . MET A 1 90 ? 3.425 -28.047 -26.947 1.00 68.62 90 MET A C 1
ATOM 711 O O . MET A 1 90 ? 4.158 -27.118 -26.620 1.00 68.62 90 MET A O 1
ATOM 715 N N . ALA A 1 91 ? 3.751 -28.892 -27.921 1.00 76.19 91 ALA A N 1
ATOM 716 C CA . ALA A 1 91 ? 4.854 -28.632 -28.829 1.00 76.19 91 ALA A CA 1
ATOM 717 C C . ALA A 1 91 ? 4.401 -27.620 -29.891 1.00 76.19 91 ALA A C 1
ATOM 719 O O . ALA A 1 91 ? 3.502 -27.893 -30.688 1.00 76.19 91 ALA A O 1
ATOM 720 N N . ILE A 1 92 ? 5.047 -26.456 -29.940 1.00 74.38 92 ILE A N 1
ATOM 721 C CA . ILE A 1 92 ? 4.873 -25.504 -31.038 1.00 74.38 92 ILE A CA 1
ATOM 722 C C . ILE A 1 92 ? 5.747 -25.982 -32.200 1.00 74.38 92 ILE A C 1
ATOM 724 O O . ILE A 1 92 ? 6.953 -25.745 -32.236 1.00 74.38 92 ILE A O 1
ATOM 728 N N . LYS A 1 93 ? 5.149 -26.689 -33.164 1.00 77.50 93 LYS A N 1
ATOM 729 C CA . LYS A 1 93 ? 5.833 -27.051 -34.410 1.00 77.50 93 LYS A CA 1
ATOM 730 C C . LYS A 1 93 ? 5.811 -25.853 -35.357 1.00 77.50 93 LYS A C 1
ATOM 732 O O . LYS A 1 93 ? 4.746 -25.431 -35.806 1.00 77.50 93 LYS A O 1
ATOM 737 N N . GLN A 1 94 ? 6.989 -25.324 -35.686 1.00 76.44 94 GLN A N 1
ATOM 738 C CA . GLN A 1 94 ? 7.141 -24.297 -36.715 1.00 76.44 94 GLN A CA 1
ATOM 739 C C . GLN A 1 94 ? 6.517 -24.805 -38.025 1.00 76.44 94 GLN A C 1
ATOM 741 O O . GLN A 1 94 ? 6.814 -25.918 -38.472 1.00 76.44 94 GLN A O 1
ATOM 746 N N . ARG A 1 95 ? 5.625 -24.016 -38.641 1.00 71.38 95 ARG A N 1
ATOM 747 C CA . ARG A 1 95 ? 5.098 -24.351 -39.973 1.00 71.38 95 ARG A CA 1
ATOM 748 C C . ARG A 1 95 ? 6.285 -24.510 -40.928 1.00 71.38 95 ARG A C 1
ATOM 750 O O . ARG A 1 95 ? 7.153 -23.635 -40.912 1.00 71.38 95 ARG A O 1
ATOM 757 N N . PRO A 1 96 ? 6.335 -25.573 -41.756 1.00 70.88 96 PRO A N 1
ATOM 758 C CA . PRO A 1 96 ? 7.366 -25.683 -42.772 1.00 70.88 96 PRO A CA 1
ATOM 759 C C . PRO A 1 96 ? 7.261 -24.445 -43.659 1.00 70.88 96 PRO A C 1
ATOM 761 O O . PRO A 1 96 ? 6.274 -24.257 -44.373 1.00 70.88 96 PRO A O 1
ATOM 764 N N . GLN A 1 97 ? 8.261 -23.568 -43.561 1.00 65.94 97 GLN A N 1
ATOM 765 C CA . GLN A 1 97 ? 8.437 -22.488 -44.514 1.00 65.94 97 GLN A CA 1
ATOM 766 C C . GLN A 1 97 ? 8.615 -23.185 -45.856 1.00 65.94 97 GLN A C 1
ATOM 768 O O . GLN A 1 97 ? 9.607 -23.890 -46.065 1.00 65.94 97 GLN A O 1
ATOM 773 N N . LYS A 1 98 ? 7.613 -23.067 -46.739 1.00 52.72 98 LYS A N 1
ATOM 774 C CA . LYS A 1 98 ? 7.784 -23.434 -48.143 1.00 52.72 98 LYS A CA 1
ATOM 775 C C . LYS A 1 98 ? 9.075 -22.757 -48.565 1.00 52.72 98 LYS A C 1
ATOM 777 O O . LYS A 1 98 ? 9.167 -21.535 -48.474 1.00 52.72 98 LYS A O 1
ATOM 782 N N . LYS A 1 99 ? 10.074 -23.559 -48.937 1.00 49.50 99 LYS A N 1
ATOM 783 C CA . LYS A 1 99 ? 11.330 -23.076 -49.496 1.00 49.50 99 LYS A CA 1
ATOM 784 C C . LYS A 1 99 ? 10.947 -22.083 -50.587 1.00 49.50 99 LYS A C 1
ATOM 786 O O . LYS A 1 99 ? 10.501 -22.493 -51.655 1.00 49.50 99 LYS A O 1
ATOM 791 N N . ARG A 1 100 ? 11.075 -20.782 -50.317 1.00 52.38 100 ARG A N 1
ATOM 792 C CA . ARG A 1 100 ? 11.057 -19.762 -51.361 1.00 52.38 100 ARG A CA 1
ATOM 793 C C . ARG A 1 100 ? 12.424 -19.830 -52.025 1.00 52.38 100 ARG A C 1
ATOM 795 O O . ARG A 1 100 ? 13.256 -18.945 -51.887 1.00 52.38 100 ARG A O 1
ATOM 802 N N . SER A 1 101 ? 12.675 -20.951 -52.693 1.00 51.44 101 SER A N 1
ATOM 803 C CA . SER A 1 101 ? 13.660 -21.016 -53.749 1.00 51.44 101 SER A CA 1
ATOM 804 C C . SER A 1 101 ? 13.048 -20.274 -54.924 1.00 51.44 101 SER A C 1
ATOM 806 O O . SER A 1 101 ? 12.173 -20.811 -55.594 1.00 51.44 101 SER A O 1
ATOM 808 N N . GLN A 1 102 ? 13.449 -19.023 -55.102 1.00 39.56 102 GLN A N 1
ATOM 809 C CA . GLN A 1 102 ? 14.024 -18.538 -56.355 1.00 39.56 102 GLN A CA 1
ATOM 810 C C . GLN A 1 102 ? 14.258 -17.029 -56.240 1.00 39.56 102 GLN A C 1
ATOM 812 O O . GLN A 1 102 ? 13.340 -16.230 -56.079 1.00 39.56 102 GLN A O 1
ATOM 817 N N . LEU A 1 103 ? 15.550 -16.712 -56.183 1.00 44.34 103 LEU A N 1
ATOM 818 C CA . LEU A 1 103 ? 16.259 -15.719 -56.983 1.00 44.34 103 LEU A CA 1
ATOM 819 C C . LEU A 1 103 ? 15.397 -14.827 -57.904 1.00 44.34 103 LEU A C 1
ATOM 821 O O . LEU A 1 103 ? 14.514 -15.320 -58.599 1.00 44.34 103 LEU A O 1
ATOM 825 N N . VAL A 1 104 ? 15.846 -13.570 -58.020 1.00 37.16 104 VAL A N 1
ATOM 826 C CA . VAL A 1 104 ? 15.624 -12.595 -59.111 1.00 37.16 104 VAL A CA 1
ATOM 827 C C . VAL A 1 104 ? 14.701 -11.405 -58.764 1.00 37.16 104 VAL A C 1
ATOM 829 O O . VAL A 1 104 ? 13.483 -11.466 -58.845 1.00 37.16 104 VAL A O 1
ATOM 832 N N . ASN A 1 105 ? 15.390 -10.299 -58.451 1.00 35.69 105 ASN A N 1
ATOM 833 C CA . ASN A 1 105 ? 15.239 -8.943 -58.999 1.00 35.69 105 ASN A CA 1
ATOM 834 C C . ASN A 1 105 ? 14.044 -8.046 -58.605 1.00 35.69 105 ASN A C 1
ATOM 836 O O . ASN A 1 105 ? 12.895 -8.318 -58.915 1.00 35.69 105 ASN A O 1
ATOM 840 N N . ASN A 1 106 ? 14.426 -6.910 -58.011 1.00 40.88 106 ASN A N 1
ATOM 841 C CA . ASN A 1 106 ? 13.950 -5.534 -58.188 1.00 40.88 106 ASN A CA 1
ATOM 842 C C . ASN A 1 106 ? 12.442 -5.209 -58.330 1.00 40.88 106 ASN A C 1
ATOM 844 O O . ASN A 1 106 ? 11.732 -5.728 -59.183 1.00 40.88 106 ASN A O 1
ATOM 848 N N . SER A 1 107 ? 12.080 -4.129 -57.624 1.00 40.84 107 SER A N 1
ATOM 849 C CA . SER A 1 107 ? 10.956 -3.196 -57.813 1.00 40.84 107 SER A CA 1
ATOM 850 C C . SER A 1 107 ? 9.710 -3.366 -56.925 1.00 40.84 107 SER A C 1
ATOM 852 O O . SER A 1 107 ? 8.859 -4.228 -57.105 1.00 40.84 107 SER A O 1
ATOM 854 N N . ASN A 1 108 ? 9.647 -2.464 -55.938 1.00 46.91 108 ASN A N 1
ATOM 855 C CA . ASN A 1 108 ? 8.480 -1.758 -55.405 1.00 46.91 108 ASN A CA 1
ATOM 856 C C . ASN A 1 108 ? 7.098 -2.378 -55.662 1.00 46.91 108 ASN A C 1
ATOM 858 O O . ASN A 1 108 ? 6.531 -2.205 -56.736 1.00 46.91 108 ASN A O 1
ATOM 862 N N . SER A 1 109 ? 6.478 -2.937 -54.620 1.00 46.53 109 SER A N 1
ATOM 863 C CA . SER A 1 109 ? 5.097 -2.608 -54.224 1.00 46.53 109 SER A CA 1
ATOM 864 C C . SER A 1 109 ? 4.578 -3.541 -53.127 1.00 46.53 109 SER A C 1
ATOM 866 O O . SER A 1 109 ? 4.936 -4.711 -53.045 1.00 46.53 109 SER A O 1
ATOM 868 N N . SER A 1 110 ? 3.644 -2.991 -52.348 1.00 42.22 110 SER A N 1
ATOM 869 C CA . SER A 1 110 ? 2.689 -3.643 -51.440 1.00 42.22 110 SER A CA 1
ATOM 870 C C . SER A 1 110 ? 3.043 -3.717 -49.943 1.00 42.22 110 SER A C 1
ATOM 872 O O . SER A 1 110 ? 3.650 -4.652 -49.438 1.00 42.22 110 SER A O 1
ATOM 874 N N . LYS A 1 111 ? 2.537 -2.683 -49.246 1.00 48.75 111 LYS A N 1
ATOM 875 C CA . LYS A 1 111 ? 1.991 -2.683 -47.877 1.00 48.75 111 LYS A CA 1
ATOM 876 C C . LYS A 1 111 ? 2.839 -3.400 -46.814 1.00 48.75 111 LYS A C 1
ATOM 878 O O . LYS A 1 111 ? 2.560 -4.528 -46.413 1.00 48.75 111 LYS A O 1
ATOM 883 N N . SER A 1 112 ? 3.792 -2.663 -46.246 1.00 44.53 112 SER A N 1
ATOM 884 C CA . SER A 1 112 ? 4.237 -2.911 -44.880 1.00 44.53 112 SER A CA 1
ATOM 885 C C . SER A 1 112 ? 3.091 -2.561 -43.928 1.00 44.53 112 SER A C 1
ATOM 887 O O . SER A 1 112 ? 2.787 -1.395 -43.682 1.00 44.53 112 SER A O 1
ATOM 889 N N . ASN A 1 113 ? 2.437 -3.577 -43.369 1.00 54.97 113 ASN A N 1
ATOM 890 C CA . ASN A 1 113 ? 1.727 -3.404 -42.109 1.00 54.97 113 ASN A CA 1
ATOM 891 C C . ASN A 1 113 ? 2.796 -3.132 -41.045 1.00 54.97 113 ASN A C 1
ATOM 893 O O . ASN A 1 113 ? 3.325 -4.057 -40.427 1.00 54.97 113 ASN A O 1
ATOM 897 N N . SER A 1 114 ? 3.176 -1.856 -40.921 1.00 55.81 114 SER A N 1
ATOM 898 C CA . SER A 1 114 ? 4.075 -1.363 -39.887 1.00 55.81 114 SER A CA 1
ATOM 899 C C . SER A 1 114 ? 3.412 -1.649 -38.550 1.00 55.81 114 SER A C 1
ATOM 901 O O . SER A 1 114 ? 2.439 -1.007 -38.152 1.00 55.81 114 SER A O 1
ATOM 903 N N . SER A 1 115 ? 3.894 -2.699 -37.900 1.00 56.00 115 SER A N 1
ATOM 904 C CA . SER A 1 115 ? 3.573 -3.001 -36.517 1.00 56.00 115 SER A CA 1
ATOM 905 C C . SER A 1 115 ? 4.237 -1.898 -35.704 1.00 56.00 115 SER A C 1
ATOM 907 O O . SER A 1 115 ? 5.424 -1.994 -35.403 1.00 56.00 115 SER A O 1
ATOM 909 N N . LYS A 1 116 ? 3.506 -0.802 -35.473 1.00 57.31 116 LYS A N 1
ATOM 910 C CA . LYS A 1 116 ? 4.016 0.372 -34.762 1.00 57.31 116 LYS A CA 1
ATOM 911 C C . LYS A 1 116 ? 4.629 -0.069 -33.433 1.00 57.31 116 LYS A C 1
ATOM 913 O O . LYS A 1 116 ? 3.965 -0.728 -32.627 1.00 57.31 116 LYS A O 1
ATOM 918 N N . SER A 1 117 ? 5.910 0.245 -33.252 1.00 61.16 117 SER A N 1
ATOM 919 C CA . SER A 1 117 ? 6.661 -0.062 -32.035 1.00 61.16 117 SER A CA 1
ATOM 920 C C . SER A 1 117 ? 6.130 0.778 -30.873 1.00 61.16 117 SER A C 1
ATOM 922 O O . SER A 1 117 ? 5.575 1.856 -31.071 1.00 61.16 117 SER A O 1
ATOM 924 N N . VAL A 1 118 ? 6.307 0.280 -29.650 1.00 56.50 118 VAL A N 1
ATOM 925 C CA . VAL A 1 118 ? 5.854 0.914 -28.399 1.00 56.50 118 VAL A CA 1
ATOM 926 C C . VAL A 1 118 ? 6.363 2.355 -28.250 1.00 56.50 118 VAL A C 1
ATOM 928 O O . VAL A 1 118 ? 5.688 3.168 -27.621 1.00 56.50 118 VAL A O 1
ATOM 931 N N . GLU A 1 119 ? 7.494 2.685 -28.873 1.00 55.72 119 GLU A N 1
ATOM 932 C CA . GLU A 1 119 ? 8.084 4.026 -28.848 1.00 55.72 119 GLU A CA 1
ATOM 933 C C . GLU A 1 119 ? 7.224 5.086 -29.556 1.00 55.72 119 GLU A C 1
ATOM 935 O O . GLU A 1 119 ? 7.130 6.204 -29.068 1.00 55.72 119 GLU A O 1
ATOM 940 N N . GLU A 1 120 ? 6.492 4.727 -30.617 1.00 56.59 120 GLU A N 1
ATOM 941 C CA . GLU A 1 120 ? 5.693 5.687 -31.402 1.00 56.59 120 GLU A CA 1
ATOM 942 C C . GLU A 1 120 ? 4.453 6.195 -30.638 1.00 56.59 120 GLU A C 1
ATOM 944 O O . GLU A 1 120 ? 3.914 7.249 -30.947 1.00 56.59 120 GLU A O 1
ATOM 949 N N . ARG A 1 121 ? 3.989 5.476 -29.603 1.00 58.62 121 ARG A N 1
ATOM 950 C CA . ARG A 1 121 ? 2.797 5.872 -28.824 1.00 58.62 121 ARG A CA 1
ATOM 951 C C . ARG A 1 121 ? 3.065 6.929 -27.750 1.00 58.62 121 ARG A C 1
ATOM 953 O O . ARG A 1 121 ? 2.115 7.385 -27.122 1.00 58.62 121 ARG A O 1
ATOM 960 N N . LYS A 1 122 ? 4.324 7.279 -27.474 1.00 60.03 122 LYS A N 1
ATOM 961 C CA . LYS A 1 122 ? 4.668 8.213 -26.386 1.00 60.03 122 LYS A CA 1
ATOM 962 C C . LYS A 1 122 ? 4.705 9.681 -26.823 1.00 60.03 122 LYS A C 1
ATOM 964 O O . LYS A 1 122 ? 4.786 10.547 -25.963 1.00 60.03 122 LYS A O 1
ATOM 969 N N . GLU A 1 123 ? 4.631 9.962 -28.123 1.00 60.62 123 GLU A N 1
ATOM 970 C CA . GLU A 1 123 ? 4.806 11.313 -28.680 1.00 60.62 123 GLU A CA 1
ATOM 971 C C . GLU A 1 123 ? 3.497 12.117 -28.807 1.00 60.62 123 GLU A C 1
ATOM 973 O O . GLU A 1 123 ? 3.536 13.289 -29.162 1.00 60.62 123 GLU A O 1
ATOM 978 N N . GLU A 1 124 ? 2.335 11.543 -28.471 1.00 58.81 124 GLU A N 1
ATOM 979 C CA . GLU A 1 124 ? 1.028 12.214 -28.631 1.00 58.81 124 GLU A CA 1
ATOM 980 C C . GLU A 1 124 ? 0.645 13.181 -27.491 1.00 58.81 124 GLU A C 1
ATOM 982 O O . GLU A 1 124 ? -0.470 13.695 -27.472 1.00 58.81 124 GLU A O 1
ATOM 987 N N . TYR A 1 125 ? 1.553 13.473 -26.556 1.00 54.94 125 TYR A N 1
ATOM 988 C CA . TYR A 1 125 ? 1.329 14.483 -25.515 1.00 54.94 125 TYR A CA 1
ATOM 989 C C . TYR A 1 125 ? 2.576 15.354 -25.318 1.00 54.94 125 TYR A C 1
ATOM 991 O O . TYR A 1 125 ? 3.299 15.204 -24.334 1.00 54.94 125 TYR A O 1
ATOM 999 N N . ASN A 1 126 ? 2.814 16.257 -26.270 1.00 50.69 126 ASN A N 1
ATOM 1000 C CA . ASN A 1 126 ? 3.507 17.526 -26.030 1.00 50.69 126 ASN A CA 1
ATOM 1001 C C . ASN A 1 126 ? 2.521 18.667 -26.268 1.00 50.69 126 ASN A C 1
ATOM 1003 O O . ASN A 1 126 ? 1.801 18.597 -27.290 1.00 50.69 126 ASN A O 1
#

Secondary structure (DSSP, 8-state):
-HHHHHHHHH-TT--EEEEPP--SHHHHHHHHHHHHHTTPEEEEEE-TTSTTS--EEEEEE--TT----SS-GGGS------S-S-------PPP--------------S-------GGGGGSS--

Nearest PDB structures (foldseek):
  1ug8-assembly1_A  TM=7.551E-01  e=9.778E-02  Mus musculus
  8ffz-assembly1_B  TM=5.265E-01  e=2.078E+00  Saccharomyces cerevisiae S288C
  7nad-assembly1_w  TM=3.883E-01  e=1.001E+00  Saccharomyces cerevisiae BY4741

pLDDT: mean 74.6, std 16.96, range [35.69, 95.06]

Solvent-accessible surface area (backbone atoms only — not comparable to full-atom values): 8543 Å² total; per-residue (Å²): 106,70,68,57,53,49,54,45,69,73,36,85,89,54,58,66,47,75,47,69,70,52,92,44,73,67,54,48,50,50,52,52,51,52,29,56,62,33,46,31,50,71,46,79,48,69,46,83,85,44,96,78,73,69,39,50,29,42,37,36,31,71,44,96,70,49,44,87,57,98,71,52,82,87,72,51,83,74,87,64,78,76,90,75,91,75,84,74,82,76,76,86,75,78,76,82,72,74,78,83,83,69,88,83,81,89,81,91,84,84,82,82,82,74,76,78,56,81,72,72,73,68,70,86,77,124

Organism: Hibiscus syriacus (NCBI:txid106335)

Sequence (126 aa):
MEQDVEKFIRDPSQQQFDFQQLPTSYLRLAAHRIAQHYSLQSMVLSDNNLPDGSGSRIIVCKTSECRLPRILLADIPVNLPSEDPGVLKMAIKQRPQKKRSQLVNNSNSSKSNSSKSVEERKEEYN

Radius of gyration: 25.67 Å; Cα contacts (8 Å, |Δi|>4): 93; chains: 1; bounding box: 38×50×77 Å